Protein AF-A0AAN0NBX1-F1 (afdb_monomer_lite)

Radius of gyration: 11.77 Å; chains: 1; bounding box: 22×24×32 Å

Foldseek 3Di:
DDKDWDWDADPVRHTLDDGDMDDDDPPDDDDDDDDPPSCSVVVVCVVVVVDDD

Sequence (53 aa):
MFTFSLNTKTKEGRELVTSFSMSVNQHDRIALIGEEGNGKSVFLKTLIRKTPM

pLDDT: mean 87.74, std 10.16, range [49.69, 95.81]

Structure (mmCIF, N/CA/C/O backbone):
data_AF-A0AAN0NBX1-F1
#
_entry.id   AF-A0AAN0NBX1-F1
#
loop_
_atom_site.group_PDB
_atom_site.id
_atom_site.type_symbol
_atom_site.label_atom_id
_atom_site.label_alt_id
_atom_site.label_comp_id
_atom_site.label_asym_id
_atom_site.label_entity_id
_atom_site.label_seq_id
_atom_site.pdbx_PDB_ins_code
_atom_site.Cartn_x
_atom_site.Cartn_y
_atom_site.Cartn_z
_atom_site.occupancy
_atom_site.B_iso_or_equiv
_atom_site.auth_seq_id
_atom_site.auth_comp_id
_atom_site.auth_asym_id
_atom_site.auth_atom_id
_atom_site.pdbx_PDB_model_num
ATOM 1 N N . MET A 1 1 ? -3.276 -1.797 19.018 1.00 87.94 1 MET A N 1
ATOM 2 C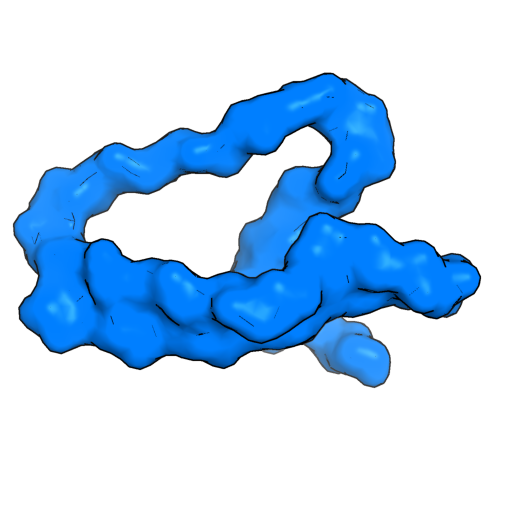 CA . MET A 1 1 ? -2.175 -1.479 18.091 1.00 87.94 1 MET A CA 1
ATOM 3 C C . MET A 1 1 ? -1.760 -2.753 17.380 1.00 87.94 1 MET A C 1
ATOM 5 O O . MET A 1 1 ? -1.456 -3.728 18.056 1.00 87.94 1 MET A O 1
ATOM 9 N N . PHE A 1 2 ? -1.801 -2.765 16.052 1.00 90.12 2 PHE A N 1
ATOM 10 C CA . PHE A 1 2 ? -1.311 -3.859 15.216 1.00 90.12 2 PHE A CA 1
ATOM 11 C C . PHE A 1 2 ? -0.156 -3.344 14.363 1.00 90.12 2 PHE A C 1
ATOM 13 O O . PHE A 1 2 ? -0.290 -2.304 13.723 1.00 90.12 2 PHE A O 1
ATOM 20 N N . THR A 1 3 ? 0.962 -4.062 14.358 1.00 91.12 3 THR A N 1
ATOM 21 C CA . THR A 1 3 ? 2.139 -3.723 13.555 1.00 91.12 3 THR A CA 1
ATOM 22 C C . THR A 1 3 ? 2.310 -4.764 12.467 1.00 91.12 3 THR A C 1
ATOM 24 O O . THR A 1 3 ? 2.227 -5.964 12.731 1.00 91.12 3 THR A O 1
ATOM 27 N N . PHE A 1 4 ? 2.570 -4.307 11.249 1.00 89.00 4 PHE A N 1
ATOM 28 C CA . PHE A 1 4 ? 2.867 -5.182 10.128 1.00 89.00 4 PHE A CA 1
ATOM 29 C C . PHE A 1 4 ? 4.047 -4.658 9.332 1.00 89.00 4 PHE A C 1
ATOM 31 O O . PHE A 1 4 ? 4.234 -3.449 9.205 1.00 89.00 4 PHE A O 1
ATOM 38 N N . SER A 1 5 ? 4.782 -5.600 8.749 1.00 91.00 5 SER A N 1
ATOM 39 C CA . SER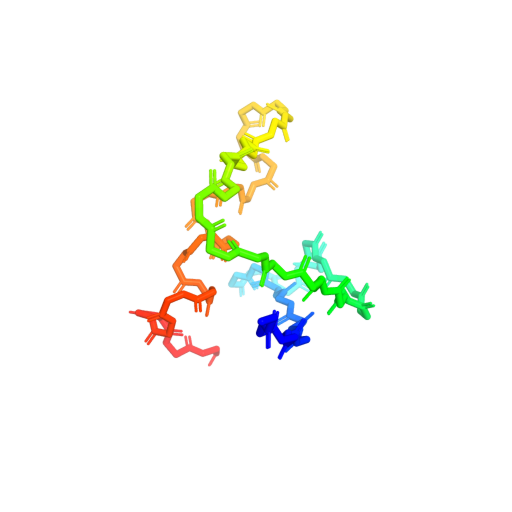 A 1 5 ? 5.877 -5.313 7.837 1.00 91.00 5 SER A CA 1
ATOM 40 C C . SER A 1 5 ? 5.694 -6.080 6.539 1.00 91.00 5 SER A C 1
ATOM 42 O O . SER A 1 5 ? 5.253 -7.232 6.555 1.00 91.00 5 SER A O 1
ATOM 44 N N . LEU A 1 6 ? 6.030 -5.452 5.414 1.00 90.06 6 LEU A N 1
ATOM 45 C CA . LEU A 1 6 ? 5.972 -6.101 4.109 1.00 90.06 6 LEU A CA 1
ATOM 46 C C . LEU A 1 6 ? 7.005 -5.538 3.135 1.00 90.06 6 LEU A C 1
ATOM 48 O O . LEU A 1 6 ? 7.414 -4.382 3.213 1.00 90.06 6 LEU A O 1
ATOM 52 N N . ASN A 1 7 ? 7.357 -6.375 2.168 1.00 90.88 7 ASN A N 1
ATOM 53 C CA . ASN A 1 7 ? 8.087 -6.003 0.965 1.00 90.88 7 ASN A CA 1
ATOM 54 C C . ASN A 1 7 ? 7.213 -6.354 -0.232 1.00 90.88 7 ASN A C 1
ATOM 56 O O . ASN A 1 7 ? 6.463 -7.327 -0.171 1.00 90.88 7 ASN A O 1
ATOM 60 N N . THR A 1 8 ? 7.283 -5.592 -1.318 1.00 89.56 8 THR A N 1
ATOM 61 C CA . THR A 1 8 ? 6.524 -5.937 -2.524 1.00 89.56 8 THR A CA 1
ATOM 62 C C . THR A 1 8 ? 7.252 -5.509 -3.783 1.00 89.56 8 THR A C 1
ATOM 64 O O . THR A 1 8 ? 7.835 -4.425 -3.864 1.00 89.56 8 THR A O 1
ATOM 67 N N . LYS A 1 9 ? 7.176 -6.375 -4.789 1.00 90.62 9 LYS A N 1
ATOM 68 C CA . LYS A 1 9 ? 7.692 -6.137 -6.133 1.00 90.62 9 LYS A CA 1
ATOM 69 C C . LYS A 1 9 ? 6.545 -6.259 -7.129 1.00 90.62 9 LYS A C 1
ATOM 71 O O . LYS A 1 9 ? 5.506 -6.848 -6.834 1.00 90.62 9 LYS A O 1
ATOM 76 N N . THR A 1 10 ? 6.707 -5.633 -8.279 1.00 86.62 10 THR A N 1
ATOM 77 C CA . THR A 1 10 ? 5.854 -5.862 -9.448 1.00 86.62 10 THR A CA 1
ATOM 78 C C . THR A 1 10 ? 6.158 -7.231 -10.062 1.00 86.62 10 THR A C 1
ATOM 80 O O . THR A 1 10 ? 7.164 -7.856 -9.721 1.00 86.62 10 THR A O 1
ATOM 83 N N . LYS A 1 11 ? 5.319 -7.684 -11.001 1.00 83.69 11 LYS A N 1
ATOM 84 C CA . LYS A 1 11 ? 5.579 -8.928 -11.745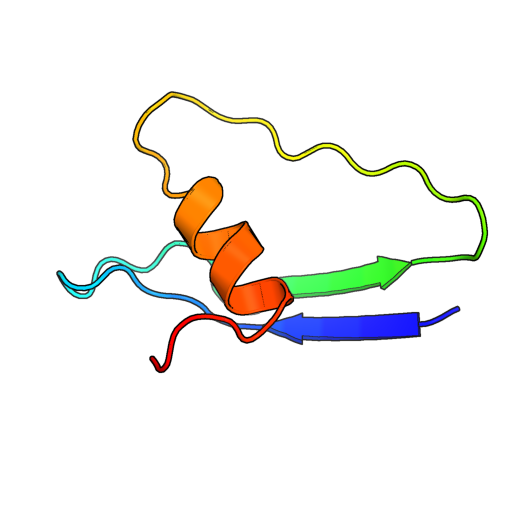 1.00 83.69 11 LYS A CA 1
ATOM 85 C C . LYS A 1 11 ? 6.852 -8.835 -12.586 1.00 83.69 11 LYS A C 1
ATOM 87 O O . LYS A 1 11 ? 7.509 -9.836 -12.831 1.00 83.69 11 LYS A O 1
ATOM 92 N N . GLU A 1 12 ? 7.210 -7.621 -12.983 1.00 86.62 12 GLU A N 1
ATOM 93 C CA . GLU A 1 12 ? 8.390 -7.283 -13.769 1.00 86.62 12 GLU A CA 1
ATOM 94 C C . GLU A 1 12 ? 9.648 -7.126 -12.891 1.00 86.62 12 GLU A C 1
ATOM 96 O O . GLU A 1 12 ? 10.705 -6.731 -13.374 1.00 86.62 12 GLU A O 1
ATOM 101 N N . GLY A 1 13 ? 9.551 -7.403 -11.585 1.00 87.00 13 GLY A N 1
ATOM 102 C CA . GLY A 1 13 ? 10.677 -7.372 -10.649 1.00 87.00 13 GLY A CA 1
ATOM 103 C C . GLY A 1 13 ? 11.022 -5.988 -10.091 1.00 87.00 13 GLY A C 1
ATOM 104 O O . GLY A 1 13 ? 11.835 -5.900 -9.170 1.00 87.00 13 GLY A O 1
ATOM 105 N N . ARG A 1 14 ? 10.380 -4.909 -10.566 1.00 89.81 14 ARG A N 1
ATOM 106 C CA . ARG A 1 14 ? 10.534 -3.563 -9.985 1.00 89.81 14 ARG A CA 1
ATOM 107 C C . ARG A 1 14 ? 10.067 -3.568 -8.535 1.00 89.81 14 ARG A C 1
ATOM 109 O O . ARG A 1 14 ? 8.921 -3.925 -8.259 1.00 89.81 14 ARG A O 1
ATOM 116 N N . GLU A 1 15 ? 10.927 -3.127 -7.627 1.00 91.44 15 GLU A N 1
ATOM 117 C CA . GLU A 1 15 ? 10.573 -2.946 -6.222 1.00 91.44 15 GLU A CA 1
ATOM 118 C C . GLU A 1 15 ? 9.600 -1.773 -6.083 1.00 91.44 15 GLU A C 1
ATOM 120 O O . GLU A 1 15 ? 9.850 -0.678 -6.588 1.00 91.44 15 GLU A O 1
ATOM 125 N N . LEU A 1 16 ? 8.456 -2.020 -5.444 1.00 90.38 16 LEU A N 1
ATOM 126 C CA . LEU A 1 16 ? 7.485 -0.971 -5.132 1.00 90.38 16 LEU A CA 1
ATOM 127 C C . LEU A 1 16 ? 7.746 -0.414 -3.740 1.00 90.38 16 LEU A C 1
ATOM 129 O O . LEU A 1 16 ? 7.705 0.794 -3.539 1.00 90.38 16 LEU A O 1
ATOM 133 N N . VAL A 1 17 ? 7.989 -1.312 -2.784 1.00 89.75 17 VAL A N 1
ATOM 134 C CA . VAL A 1 17 ? 8.201 -0.966 -1.384 1.00 89.75 17 VAL A CA 1
ATOM 135 C C . VAL A 1 17 ? 9.197 -1.938 -0.761 1.00 89.75 17 VAL A C 1
ATOM 137 O O . VAL A 1 17 ? 9.039 -3.158 -0.885 1.00 89.75 17 VAL A O 1
ATOM 140 N N . THR A 1 18 ? 10.190 -1.385 -0.068 1.00 90.75 18 THR A N 1
ATOM 141 C CA . THR A 1 18 ? 11.241 -2.108 0.652 1.00 90.75 18 THR A CA 1
ATOM 142 C C . THR A 1 18 ? 11.260 -1.702 2.122 1.00 90.75 18 THR A C 1
ATOM 144 O O . THR A 1 18 ? 11.120 -0.530 2.464 1.00 90.75 18 THR A O 1
ATOM 147 N N . SER A 1 19 ? 11.406 -2.691 3.000 1.00 90.81 19 SER A N 1
ATOM 148 C CA . SER A 1 19 ? 11.486 -2.547 4.455 1.00 90.81 19 SER A CA 1
ATOM 149 C C . SER A 1 19 ? 10.344 -1.729 5.069 1.00 90.81 19 SER A C 1
ATOM 151 O O . SER A 1 19 ? 10.549 -0.995 6.035 1.00 90.81 19 SER A O 1
ATOM 153 N N . PHE A 1 20 ? 9.127 -1.849 4.530 1.00 91.62 20 PHE A N 1
ATOM 154 C CA . PHE A 1 20 ? 7.980 -1.118 5.060 1.00 91.62 20 PHE A CA 1
ATOM 155 C C . PHE A 1 20 ? 7.471 -1.765 6.334 1.00 91.62 20 PHE A C 1
ATOM 157 O O . PHE A 1 20 ? 7.225 -2.969 6.362 1.00 91.62 20 PHE A O 1
ATOM 164 N N . SER A 1 21 ? 7.287 -0.942 7.361 1.00 91.94 21 SER A N 1
ATOM 165 C CA . SER A 1 21 ? 6.673 -1.297 8.632 1.00 91.94 21 SER A CA 1
ATOM 166 C C . SER A 1 21 ? 5.728 -0.179 9.046 1.00 91.94 21 SER A C 1
ATOM 168 O O . SER A 1 21 ? 6.080 0.999 8.960 1.00 91.94 21 SER A O 1
ATOM 170 N N . MET A 1 22 ? 4.525 -0.538 9.478 1.00 92.56 22 MET A N 1
ATOM 171 C CA . MET A 1 22 ? 3.532 0.415 9.956 1.00 92.56 22 MET A CA 1
ATOM 172 C C . MET A 1 22 ? 2.789 -0.154 11.159 1.00 92.56 22 MET A C 1
ATOM 174 O O . MET A 1 22 ?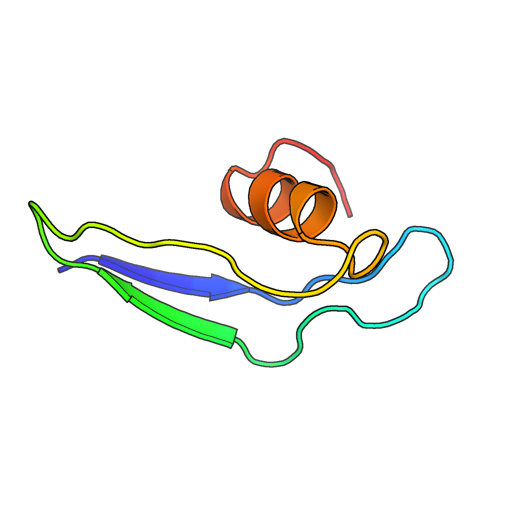 2.443 -1.335 11.198 1.00 92.56 22 MET A O 1
ATOM 178 N N . SER A 1 23 ? 2.515 0.719 12.125 1.00 94.25 23 SER A N 1
ATOM 179 C CA . SER A 1 23 ? 1.658 0.436 13.273 1.00 94.25 23 SER A CA 1
ATOM 180 C C . SER A 1 23 ? 0.335 1.166 13.101 1.00 94.25 23 SER A C 1
ATOM 182 O O . SER A 1 23 ? 0.322 2.360 12.815 1.00 94.25 23 SER A O 1
ATOM 184 N N . VAL A 1 24 ? -0.765 0.441 13.274 1.00 92.12 24 VAL A N 1
ATOM 185 C CA . VAL A 1 24 ? -2.126 0.945 13.096 1.00 92.12 24 VAL A CA 1
ATOM 186 C C . VAL A 1 24 ? -2.925 0.694 14.364 1.00 92.12 24 VAL A C 1
ATOM 188 O O . VAL A 1 24 ? -2.886 -0.392 14.957 1.00 92.12 24 VAL A O 1
ATOM 191 N N . ASN A 1 25 ? -3.651 1.711 14.798 1.00 95.75 25 ASN A N 1
ATOM 192 C CA . ASN A 1 25 ? -4.552 1.652 15.932 1.00 95.75 25 ASN A CA 1
ATOM 193 C C . ASN A 1 25 ? -5.999 1.465 15.488 1.00 95.75 25 ASN A C 1
ATOM 195 O O . ASN A 1 25 ? -6.375 1.650 14.330 1.00 95.75 25 ASN A O 1
ATOM 199 N N . GLN A 1 26 ? -6.829 1.057 16.444 1.00 95.31 26 GLN A N 1
ATOM 200 C CA . GLN A 1 26 ? -8.262 0.999 16.214 1.00 95.31 26 GLN A CA 1
ATOM 201 C C . GLN A 1 26 ? -8.765 2.420 15.925 1.00 95.31 26 GLN A C 1
ATOM 203 O O . GLN A 1 26 ? -8.388 3.350 16.629 1.00 95.31 26 GLN A O 1
ATOM 208 N N . HIS A 1 27 ? -9.608 2.563 14.900 1.00 95.81 27 HIS A N 1
ATOM 209 C CA . HIS A 1 27 ? -10.150 3.835 14.392 1.00 95.81 27 HIS A CA 1
ATOM 210 C C . HIS A 1 27 ? -9.211 4.716 13.550 1.00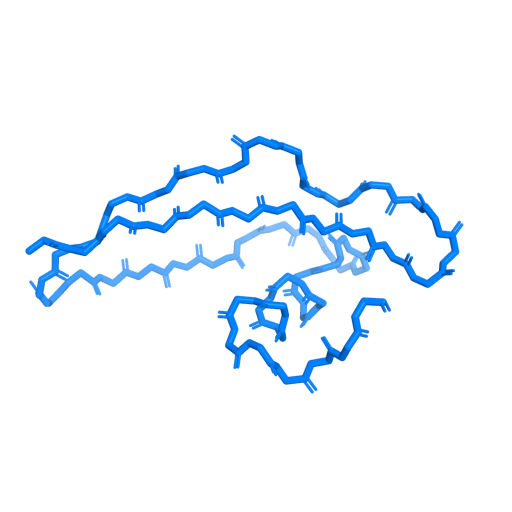 95.81 27 HIS A C 1
ATOM 212 O O . HIS A 1 27 ? -9.661 5.763 13.075 1.00 95.81 27 HIS A O 1
ATOM 218 N N . ASP A 1 28 ? -7.976 4.290 13.270 1.00 94.31 28 ASP A N 1
ATOM 219 C CA . ASP A 1 28 ? -7.116 5.003 12.319 1.00 94.31 28 ASP A CA 1
ATOM 220 C C . ASP A 1 28 ? -7.711 4.979 10.902 1.00 94.31 28 ASP A C 1
ATOM 222 O O . ASP A 1 28 ? -8.227 3.963 10.425 1.00 94.31 28 ASP A O 1
ATOM 226 N N . ARG A 1 29 ? -7.606 6.110 10.198 1.00 93.81 29 ARG A N 1
ATOM 227 C CA . ARG A 1 29 ? -7.941 6.228 8.773 1.00 93.81 29 ARG A CA 1
ATOM 228 C C . ARG A 1 29 ? -6.658 6.428 7.982 1.00 93.81 29 ARG A C 1
ATOM 230 O O . ARG A 1 29 ? -5.932 7.387 8.220 1.00 93.81 29 ARG A O 1
ATOM 237 N N . ILE A 1 30 ? -6.395 5.538 7.031 1.00 91.38 30 ILE A N 1
ATOM 238 C CA . ILE A 1 30 ? -5.154 5.522 6.250 1.00 91.38 30 ILE A CA 1
ATOM 239 C C . ILE A 1 30 ? -5.499 5.683 4.772 1.00 91.38 30 ILE A C 1
ATOM 241 O O . ILE A 1 30 ? -6.412 5.027 4.270 1.00 91.38 30 ILE A O 1
ATOM 245 N N . ALA A 1 31 ? -4.757 6.540 4.072 1.00 92.44 31 ALA A N 1
ATOM 246 C CA . ALA A 1 31 ? -4.884 6.750 2.635 1.00 92.44 31 ALA A CA 1
ATOM 247 C C . ALA A 1 31 ? -3.569 6.410 1.923 1.00 92.44 31 ALA A C 1
ATOM 249 O O . ALA A 1 31 ? -2.489 6.738 2.408 1.00 92.44 31 ALA A O 1
ATOM 250 N N . LEU A 1 32 ? -3.668 5.783 0.747 1.00 91.19 32 LEU A N 1
ATOM 251 C CA . LEU A 1 32 ? -2.524 5.479 -0.112 1.00 91.19 32 LEU A CA 1
ATOM 252 C C . LEU A 1 32 ? -2.480 6.446 -1.306 1.00 91.19 32 LEU A C 1
ATOM 254 O O . LEU A 1 32 ? -3.259 6.338 -2.259 1.00 91.19 32 LEU A O 1
ATOM 258 N N . ILE A 1 33 ? -1.549 7.398 -1.266 1.00 92.56 33 ILE A N 1
ATOM 259 C CA . ILE A 1 33 ? -1.383 8.452 -2.281 1.00 92.56 33 ILE A CA 1
ATOM 260 C C . ILE A 1 33 ? -0.161 8.202 -3.184 1.00 92.56 33 ILE A C 1
ATOM 262 O O . ILE A 1 33 ? 0.625 7.299 -2.930 1.00 92.56 33 ILE A O 1
ATOM 266 N N . GLY A 1 34 ? -0.070 8.920 -4.307 1.00 90.19 34 GLY A N 1
ATOM 267 C CA . GLY A 1 34 ? 0.897 8.671 -5.391 1.00 90.19 34 GLY A CA 1
ATOM 268 C C . GLY A 1 34 ? 0.258 8.752 -6.782 1.00 90.19 34 GLY A C 1
ATOM 269 O O . GLY A 1 34 ? -0.969 8.774 -6.896 1.00 90.19 34 GLY A O 1
ATOM 270 N N . GLU A 1 35 ? 1.069 8.791 -7.831 1.00 94.00 35 GLU A N 1
ATOM 271 C CA . GLU A 1 35 ? 0.570 8.903 -9.210 1.00 94.00 35 GLU A CA 1
ATOM 272 C C . GLU A 1 35 ? -0.004 7.573 -9.726 1.00 94.00 35 GLU A C 1
ATOM 274 O O . GLU A 1 35 ? 0.206 6.503 -9.135 1.00 94.00 35 GLU A O 1
ATOM 279 N N . GLU A 1 36 ? -0.743 7.636 -10.833 1.00 91.38 36 GLU A N 1
ATOM 280 C CA . GLU A 1 36 ? -1.223 6.445 -11.531 1.00 91.38 36 GLU A CA 1
ATOM 281 C C . GLU A 1 36 ? -0.043 5.570 -11.988 1.00 91.38 36 GLU A C 1
ATOM 283 O O . GLU A 1 36 ? 1.028 6.060 -12.329 1.00 91.38 36 GLU A O 1
ATOM 288 N N . GLY A 1 37 ? -0.204 4.246 -11.922 1.00 87.62 37 GLY A N 1
ATOM 289 C CA . GLY A 1 37 ? 0.855 3.307 -12.309 1.00 87.62 37 GLY A CA 1
ATOM 290 C C . GLY A 1 37 ? 1.957 3.074 -11.264 1.00 87.62 37 GLY A C 1
ATOM 291 O O . GLY A 1 37 ? 2.735 2.138 -11.420 1.00 87.62 37 GLY A O 1
ATOM 292 N N . ASN A 1 38 ? 1.987 3.797 -10.137 1.00 89.56 38 ASN A N 1
ATOM 293 C CA . ASN A 1 38 ? 2.987 3.580 -9.070 1.00 89.56 38 ASN A CA 1
ATOM 294 C C . ASN A 1 38 ? 2.719 2.364 -8.156 1.00 89.56 38 ASN A C 1
ATOM 296 O O . ASN A 1 38 ? 3.271 2.255 -7.065 1.00 89.56 38 ASN A O 1
ATOM 300 N N . GLY A 1 39 ? 1.866 1.423 -8.572 1.00 90.19 39 GLY A N 1
ATOM 301 C CA . GLY A 1 39 ? 1.721 0.140 -7.877 1.00 90.19 39 GLY A CA 1
ATOM 302 C C . GLY A 1 39 ? 0.858 0.157 -6.611 1.00 90.19 39 GLY A C 1
ATOM 303 O O . GLY A 1 39 ? 0.872 -0.814 -5.860 1.00 90.19 39 GLY A O 1
ATOM 304 N N . LYS A 1 40 ? 0.036 1.189 -6.388 1.00 93.94 40 LYS A N 1
ATOM 305 C CA . LYS A 1 40 ? -0.879 1.273 -5.231 1.00 93.94 40 LYS A CA 1
ATOM 306 C C . LYS A 1 40 ? -1.794 0.060 -5.069 1.00 93.94 40 LYS A C 1
ATOM 308 O O . LYS A 1 40 ? -1.904 -0.511 -3.988 1.00 93.94 40 LYS A O 1
ATOM 313 N N . SER A 1 41 ? -2.439 -0.356 -6.158 1.00 91.62 41 SER A N 1
ATOM 314 C CA . SER A 1 41 ? -3.330 -1.518 -6.147 1.00 91.62 41 SER A CA 1
ATOM 315 C C . SER A 1 41 ? -2.565 -2.817 -5.902 1.00 91.62 41 SER A C 1
ATOM 317 O O . SER A 1 41 ? -3.107 -3.727 -5.284 1.00 91.62 41 SER A O 1
ATOM 319 N N . VAL A 1 42 ? -1.311 -2.911 -6.358 1.00 91.75 42 VAL A N 1
ATOM 320 C CA . VAL A 1 42 ? -0.435 -4.058 -6.071 1.00 91.75 42 VAL A CA 1
ATOM 321 C C . VAL A 1 42 ? -0.075 -4.068 -4.587 1.00 91.75 42 VAL A C 1
ATOM 323 O O . VAL A 1 42 ? -0.287 -5.080 -3.931 1.00 91.75 42 VAL A O 1
ATOM 326 N N . PHE A 1 43 ? 0.342 -2.928 -4.030 1.00 91.38 43 PHE A N 1
ATOM 327 C CA . PHE A 1 43 ? 0.634 -2.779 -2.604 1.00 91.38 43 PHE A CA 1
ATOM 328 C C . PHE A 1 43 ? -0.555 -3.184 -1.720 1.00 91.38 43 PHE A C 1
ATOM 330 O O . PHE A 1 43 ? -0.396 -4.009 -0.822 1.00 91.38 43 PHE A O 1
ATOM 337 N N . LEU A 1 44 ? -1.762 -2.676 -2.005 1.00 90.38 44 LEU A N 1
ATOM 338 C CA . LEU A 1 44 ? -2.968 -3.031 -1.244 1.00 90.38 44 LEU A CA 1
ATOM 339 C C . LEU A 1 44 ? -3.305 -4.522 -1.347 1.00 90.38 44 LEU A C 1
ATOM 341 O O . LEU A 1 44 ? -3.685 -5.126 -0.346 1.00 90.38 44 LEU A O 1
ATOM 345 N N . LYS A 1 45 ? -3.147 -5.134 -2.528 1.00 89.31 45 LYS A N 1
ATOM 346 C CA . LYS A 1 45 ? -3.362 -6.578 -2.712 1.00 89.31 45 LYS A CA 1
ATOM 347 C C . LYS A 1 45 ? -2.348 -7.415 -1.932 1.00 89.31 45 LYS A C 1
ATOM 349 O O . LYS A 1 45 ? -2.740 -8.421 -1.340 1.00 89.31 45 LYS A O 1
ATOM 354 N N . THR A 1 46 ? -1.083 -6.995 -1.898 1.00 89.38 46 THR A N 1
ATOM 355 C CA . THR A 1 46 ? -0.036 -7.637 -1.092 1.00 89.38 46 THR A CA 1
ATOM 356 C C . THR A 1 46 ? -0.339 -7.511 0.401 1.00 89.38 46 THR A C 1
ATOM 358 O O . THR A 1 46 ? -0.255 -8.503 1.123 1.00 89.38 46 THR A O 1
ATOM 361 N N . LEU A 1 47 ? -0.777 -6.332 0.857 1.00 88.06 47 LEU A N 1
ATOM 362 C CA . LEU A 1 47 ? -1.139 -6.078 2.255 1.00 88.06 47 LEU A CA 1
ATOM 363 C C . LEU A 1 47 ? -2.255 -7.012 2.751 1.00 88.06 47 LEU A C 1
ATOM 365 O O . LEU A 1 47 ? -2.163 -7.557 3.847 1.00 88.06 47 LEU A O 1
ATOM 369 N N . ILE A 1 48 ? -3.279 -7.248 1.926 1.00 87.25 48 ILE A N 1
ATOM 370 C CA . ILE A 1 48 ? -4.393 -8.160 2.248 1.00 87.25 48 ILE A CA 1
ATOM 371 C C . ILE A 1 48 ? -4.128 -9.621 1.840 1.00 87.25 48 ILE A C 1
ATOM 373 O O . ILE A 1 48 ? -5.053 -10.431 1.856 1.00 87.25 48 ILE A O 1
ATOM 377 N N . ARG A 1 49 ? -2.890 -9.960 1.440 1.00 75.12 49 ARG A N 1
ATOM 378 C CA . ARG A 1 49 ? -2.464 -11.303 0.995 1.00 75.12 49 ARG A CA 1
ATOM 379 C C . ARG A 1 49 ? -3.312 -11.909 -0.142 1.00 75.12 49 ARG A C 1
ATOM 381 O O . ARG A 1 49 ? -3.482 -13.122 -0.206 1.00 75.12 49 ARG A O 1
ATOM 388 N N . LYS A 1 50 ? -3.843 -11.092 -1.063 1.00 61.94 50 LYS A N 1
ATOM 389 C CA . LYS A 1 50 ? -4.685 -11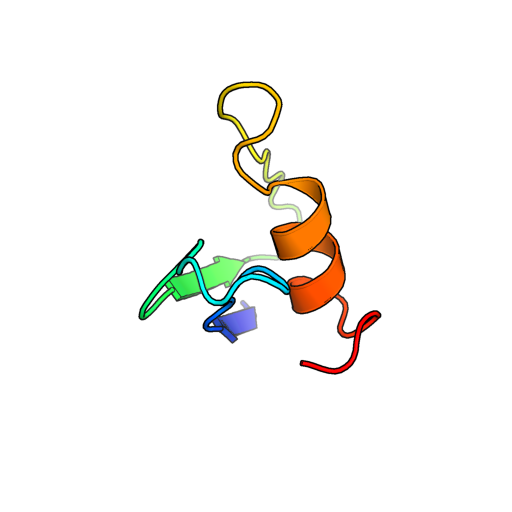.560 -2.192 1.00 61.94 50 LYS A CA 1
ATOM 390 C C . LYS A 1 50 ? -3.923 -11.940 -3.465 1.00 61.94 50 LYS A C 1
ATOM 392 O O . LYS A 1 50 ? -4.536 -12.476 -4.384 1.00 61.94 50 LYS A O 1
ATOM 397 N N . THR A 1 51 ? -2.624 -11.679 -3.545 1.00 52.19 51 THR A N 1
ATOM 398 C CA . THR A 1 51 ? -1.779 -12.105 -4.670 1.00 52.19 51 THR A CA 1
ATOM 399 C C . THR A 1 51 ? -0.564 -12.853 -4.133 1.00 52.19 51 THR A C 1
ATOM 401 O O . THR A 1 51 ? 0.122 -12.290 -3.276 1.00 52.19 51 THR A O 1
ATOM 404 N N . PRO A 1 52 ? -0.295 -14.091 -4.594 1.00 49.69 52 PRO A N 1
ATOM 405 C CA . PRO A 1 52 ? 0.981 -14.740 -4.327 1.00 49.69 52 PRO A CA 1
ATOM 406 C C . PRO A 1 52 ? 2.088 -13.930 -5.013 1.00 49.69 52 PRO A C 1
ATOM 408 O O . PRO A 1 52 ? 1.872 -13.403 -6.109 1.00 49.69 52 PRO A O 1
ATOM 411 N N . MET A 1 53 ? 3.208 -13.766 -4.305 1.00 53.22 53 MET A N 1
ATOM 412 C CA . MET A 1 53 ? 4.408 -13.097 -4.813 1.00 53.22 53 MET A CA 1
ATOM 413 C C . MET A 1 53 ? 5.046 -13.875 -5.953 1.00 53.22 53 MET A C 1
ATOM 415 O O . MET A 1 53 ? 4.975 -15.124 -5.909 1.00 53.22 53 MET A O 1
#

Secondary structure (DSSP, 8-state):
-EEEEEEEE-TTS-EEEEEEEEEE-TT--------TTSSHHHHHHHHTT-S--